Protein 3EOD (pdb70)

Radius of gyration: 12.98 Å; Cα contacts (8 Å, |Δi|>4): 201; chains: 1; bounding box: 29×32×36 Å

Foldseek 3Di:
DQQAPFEEEEAAQDPVVQVVVCVVCVVNHYHYDYDNDLVVVLVVVVPDAGQEYEEELCNLVSLQVCLVVPHPREYEYEYQDPDPVSLVSNVVSPHQYYHHPPHVCVVVSVVVRSD

Secondary structure (DSSP, 8-state):
-TTTT-EEEEE-S-HHHHHHHHHHHHHTT-EEEEES-HHHHHHHHTT---SEEEE----HHHHHHHHHTT----EEEEE----HHHHHHHHHH--SEEEES---HHHHHHHHHH-

B-factor: mean 58.88, std 18.6, range [29.27, 119.35]

Structure (mmCIF, N/CA/C/O backbone):
data_3EOD
#
_entry.id   3EOD
#
_cell.length_a   45.114
_cell.length_b   45.114
_cell.length_c   96.797
_cell.angle_alpha   90.000
_cell.angle_beta   90.000
_cell.angle_gamma   120.000
#
_symmetry.space_group_name_H-M   'P 32 2 1'
#
loop_
_entity.id
_entity.type
_entity.pdbx_description
1 polymer 'Protein hnr'
2 water water
#
loop_
_atom_site.group_PDB
_atom_site.id
_atom_site.type_symbol
_atom_site.label_atom_id
_atom_site.label_alt_id
_atom_site.label_comp_id
_atom_site.label_asym_id
_atom_site.label_entity_id
_atom_site.label_seq_id
_atom_site.pdbx_PDB_ins_code
_atom_site.Cartn_x
_atom_site.Cartn_y
_atom_site.Cartn_z
_atom_site.occupancy
_atom_site.B_iso_or_equiv
_atom_site.auth_seq_id
_atom_site.auth_comp_id
_atom_site.auth_asym_id
_atom_site.auth_atom_id
_atom_site.pdbx_PDB_model_num
ATOM 1 N N . GLN A 1 3 ? 12.820 10.213 43.423 1.00 95.07 3 GLN A N 1
ATOM 2 C CA . GLN A 1 3 ? 11.620 11.040 43.499 1.00 81.45 3 GLN A CA 1
ATOM 3 C C . GLN A 1 3 ? 11.842 12.459 42.974 1.00 66.46 3 GLN A 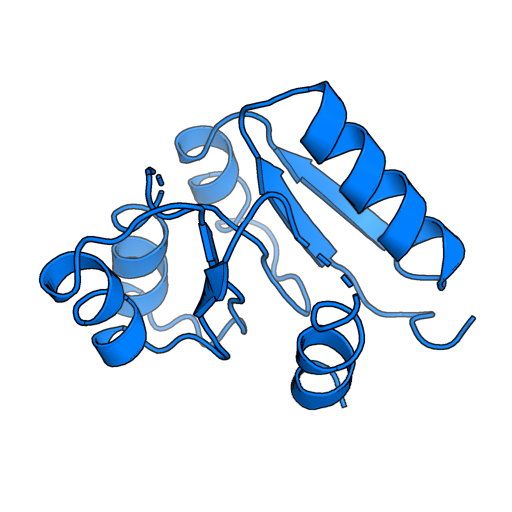C 1
ATOM 4 O O . GLN A 1 3 ? 11.349 13.422 43.559 1.00 71.27 3 GLN A O 1
ATOM 10 N N . PRO A 1 4 ? 12.565 12.593 41.852 1.00 65.11 4 PRO A N 1
ATOM 11 C CA . PRO A 1 4 ? 12.901 13.917 41.317 1.00 57.46 4 PRO A CA 1
ATOM 12 C C . PRO A 1 4 ? 11.690 14.698 40.809 1.00 65.62 4 PRO A C 1
ATOM 13 O O . PRO A 1 4 ? 11.784 15.914 40.655 1.00 64.60 4 PRO A O 1
ATOM 17 N N . LEU A 1 5 ? 10.578 14.020 40.543 1.00 55.12 5 LEU A N 1
ATOM 18 C CA . LEU A 1 5 ? 9.451 14.687 39.905 1.00 46.70 5 LEU A CA 1
ATOM 19 C C . LEU A 1 5 ? 8.250 14.890 40.825 1.00 51.01 5 LEU A C 1
ATOM 20 O O . LEU A 1 5 ? 7.132 15.105 40.355 1.00 45.33 5 LEU A O 1
ATOM 25 N N . VAL A 1 6 ? 8.468 14.836 42.132 1.00 51.00 6 VAL A N 1
ATOM 26 C CA . VAL A 1 6 ? 7.352 15.009 43.054 1.00 49.64 6 VAL A CA 1
ATOM 27 C C . VAL A 1 6 ? 6.743 16.394 42.873 1.00 49.91 6 VAL A C 1
ATOM 28 O O . VAL A 1 6 ? 7.457 17.387 42.745 1.00 56.10 6 VAL A O 1
ATOM 32 N N . GLY A 1 7 ? 5.416 16.445 42.819 1.00 51.98 7 GLY A N 1
ATOM 33 C CA . GLY A 1 7 ? 4.719 17.706 42.662 1.00 59.57 7 GLY A CA 1
ATOM 34 C C . GLY A 1 7 ? 4.492 18.101 41.214 1.00 53.15 7 GLY A C 1
ATOM 35 O O . GLY A 1 7 ? 3.861 19.125 40.950 1.00 54.86 7 GLY A O 1
ATOM 36 N N . LYS A 1 8 ? 5.015 17.310 40.278 1.00 42.67 8 LYS A N 1
ATOM 37 C CA . LYS A 1 8 ? 4.825 17.591 38.851 1.00 40.31 8 LYS A CA 1
ATOM 38 C C . LYS A 1 8 ? 3.728 16.716 38.275 1.00 45.90 8 LYS A C 1
ATOM 39 O O . LYS A 1 8 ? 3.663 15.522 38.551 1.00 41.19 8 LYS A O 1
ATOM 45 N N . GLN A 1 9 ? 2.871 17.313 37.458 1.00 36.66 9 GLN A N 1
ATOM 46 C CA A GLN A 1 9 ? 1.802 16.567 36.823 0.50 37.78 9 GLN A CA 1
ATOM 47 C CA B GLN A 1 9 ? 1.779 16.593 36.825 0.50 38.21 9 GLN A CA 1
ATOM 48 C C . GLN A 1 9 ? 2.080 16.391 35.342 1.00 33.20 9 GLN A C 1
ATOM 49 O O . GLN A 1 9 ? 2.342 17.357 34.628 1.00 35.67 9 GLN A O 1
ATOM 60 N N . ILE A 1 10 ? 2.035 15.141 34.891 1.00 32.06 10 ILE A N 1
ATOM 61 C CA . ILE A 1 10 ? 2.331 14.805 33.494 1.00 34.37 10 ILE A CA 1
ATOM 62 C C . ILE A 1 10 ? 1.102 14.268 32.769 1.00 38.78 10 ILE A C 1
ATOM 63 O O . ILE A 1 10 ? 0.456 13.335 33.248 1.00 36.71 10 ILE A O 1
ATOM 68 N N . LEU A 1 11 ? 0.769 14.860 31.625 1.00 30.55 11 LEU A N 1
ATOM 69 C CA . LEU A 1 11 ? -0.282 14.320 30.769 1.00 29.27 11 LEU A CA 1
ATOM 70 C C . LEU A 1 11 ? 0.363 13.516 29.653 1.00 31.01 11 LEU A C 1
ATOM 71 O O . LEU A 1 11 ? 1.204 14.033 28.917 1.00 33.31 11 LEU A O 1
ATOM 76 N N . ILE A 1 12 ? -0.024 12.252 29.547 1.00 29.69 12 ILE A N 1
ATOM 77 C CA . ILE A 1 12 ? 0.522 11.347 28.530 1.00 32.68 12 ILE A CA 1
ATOM 78 C C . ILE A 1 12 ? -0.588 10.954 27.565 1.00 32.18 12 ILE A C 1
ATOM 79 O O . ILE A 1 12 ? -1.585 10.342 27.958 1.00 30.44 12 ILE A O 1
ATOM 84 N N . VAL A 1 13 ? -0.419 11.325 26.300 1.00 30.50 13 VAL A N 1
ATOM 85 C CA . VAL A 1 13 ? -1.408 11.013 25.282 1.00 31.42 13 VAL A CA 1
ATOM 86 C C . VAL A 1 13 ? -0.780 9.989 24.371 1.00 35.31 13 VAL A C 1
ATOM 87 O O . VAL A 1 13 ? 0.136 10.314 23.609 1.00 34.60 13 VAL A O 1
ATOM 91 N N . GLU A 1 14 ? -1.255 8.751 24.464 1.00 33.18 14 GLU A N 1
ATOM 92 C CA . GLU A 1 14 ? -0.609 7.635 23.761 1.00 36.45 14 GLU A CA 1
ATOM 93 C C . GLU A 1 14 ? -1.627 6.567 23.405 1.00 37.46 14 GLU A C 1
ATOM 94 O O . GLU A 1 14 ? -2.336 6.066 24.276 1.00 38.96 14 GLU A O 1
ATOM 100 N N . ASP A 1 15 ? -1.686 6.213 22.124 1.00 39.78 15 ASP A N 1
ATOM 101 C CA A ASP A 1 15 ? -2.683 5.267 21.640 0.50 45.63 15 ASP A CA 1
ATOM 102 C CA B ASP A 1 15 ? -2.676 5.266 21.620 0.50 46.61 15 ASP A CA 1
ATOM 103 C C . ASP A 1 15 ? -2.336 3.817 21.972 1.00 43.04 15 ASP A C 1
ATOM 104 O O . ASP A 1 15 ? -3.224 2.998 22.197 1.00 45.69 15 ASP A O 1
ATOM 113 N N . GLU A 1 16 ? -1.047 3.501 22.013 1.00 42.94 16 GLU A N 1
ATOM 114 C CA A GLU A 1 16 ? -0.598 2.124 22.223 0.50 48.31 16 GLU A CA 1
ATOM 115 C CA B GLU A 1 16 ? -0.624 2.121 22.222 0.50 43.80 16 GLU A CA 1
ATOM 116 C C . GLU A 1 16 ? -0.575 1.783 23.709 1.00 48.03 16 GLU A C 1
ATOM 117 O O . GLU A 1 16 ? 0.160 2.400 24.477 1.00 43.22 16 GLU A O 1
ATOM 128 N N . GLN A 1 17 ? -1.375 0.799 24.108 1.00 48.81 17 GLN A N 1
ATOM 129 C CA . GLN A 1 17 ? -1.512 0.453 25.520 1.00 49.99 17 GLN A CA 1
ATOM 130 C C . GLN A 1 17 ? -0.193 0.099 26.210 1.00 45.95 17 GLN A C 1
ATOM 131 O O . GLN A 1 17 ? 0.049 0.527 27.338 1.00 48.23 17 GLN A O 1
ATOM 137 N N . VAL A 1 18 ? 0.659 -0.679 25.550 1.00 48.54 18 VAL A N 1
ATOM 138 C CA . VAL A 1 18 ? 1.917 -1.070 26.181 1.00 49.69 18 VAL A CA 1
ATOM 139 C C . VAL A 1 18 ? 2.819 0.130 26.474 1.00 48.02 18 VAL A C 1
ATOM 140 O O . VAL A 1 18 ? 3.367 0.251 27.570 1.00 45.31 18 VAL A O 1
ATOM 144 N N . PHE A 1 19 ? 2.974 1.013 25.493 1.00 46.08 19 PHE A N 1
ATOM 145 C CA . PHE A 1 19 ? 3.841 2.175 25.644 1.00 47.16 19 PHE A CA 1
ATOM 146 C C . PHE A 1 19 ? 3.213 3.174 26.604 1.00 42.91 19 PHE A C 1
ATOM 147 O O . PHE A 1 19 ? 3.911 3.842 27.366 1.00 42.77 19 PHE A O 1
ATOM 155 N N . ARG A 1 20 ? 1.887 3.265 26.570 1.00 39.21 20 ARG A N 1
ATOM 156 C CA . ARG A 1 20 ? 1.154 4.083 27.525 1.00 38.82 20 ARG A CA 1
ATOM 157 C C . ARG A 1 20 ? 1.484 3.659 28.962 1.00 35.46 20 ARG A C 1
ATOM 158 O O . ARG A 1 20 ? 1.821 4.495 29.802 1.00 39.07 20 ARG A O 1
ATOM 166 N N . SER A 1 21 ? 1.409 2.357 29.227 1.00 38.70 21 SER A N 1
ATOM 167 C CA . SER A 1 21 ? 1.729 1.816 30.544 1.00 42.67 21 SER A CA 1
ATOM 168 C C . SER A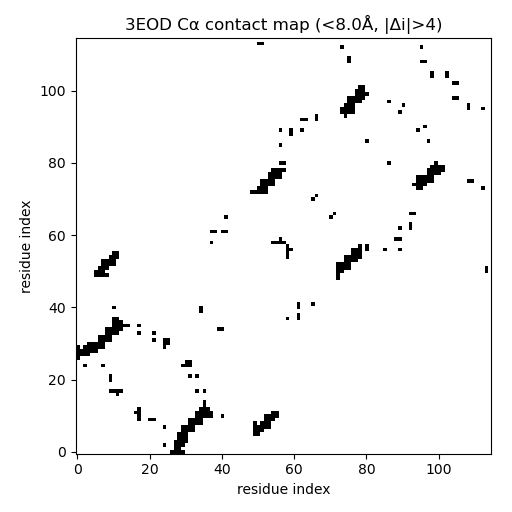 1 21 ? 3.201 2.018 30.897 1.00 41.92 21 SER A C 1
ATOM 169 O O . SER A 1 21 ? 3.538 2.296 32.051 1.00 42.09 21 SER A O 1
ATOM 172 N N . LEU A 1 22 ? 4.077 1.881 29.907 1.00 41.42 22 LEU A N 1
ATOM 173 C CA . LEU A 1 22 ? 5.507 2.066 30.138 1.00 45.83 22 LEU A CA 1
ATOM 174 C C . LEU A 1 22 ? 5.792 3.491 30.609 1.00 41.54 22 LEU A C 1
ATOM 175 O O . LEU A 1 22 ? 6.511 3.697 31.593 1.00 43.64 22 LEU A O 1
ATOM 180 N N . LEU A 1 23 ? 5.223 4.470 29.911 1.00 38.56 23 LEU A N 1
ATOM 181 C CA . LEU A 1 23 ? 5.434 5.868 30.273 1.00 39.29 23 LEU A CA 1
ATOM 182 C C . LEU A 1 23 ? 4.849 6.182 31.647 1.00 38.00 23 LEU A C 1
ATOM 183 O O . LEU A 1 23 ? 5.468 6.890 32.444 1.00 38.19 23 LEU A O 1
ATOM 188 N N . ASP A 1 24 ? 3.655 5.659 31.917 1.00 35.83 24 ASP A N 1
ATOM 189 C CA . ASP A 1 24 ? 3.023 5.824 33.229 1.00 35.38 24 ASP A CA 1
ATOM 190 C C . ASP A 1 24 ? 3.962 5.304 34.310 1.00 41.80 24 ASP A C 1
ATOM 191 O O . ASP A 1 24 ? 4.252 5.996 35.289 1.00 40.43 24 ASP A O 1
ATOM 196 N N . SER A 1 25 ? 4.461 4.089 34.113 1.00 44.13 25 SER A N 1
ATOM 197 C CA . SER A 1 25 ? 5.323 3.450 35.096 1.00 46.37 25 SER A CA 1
ATOM 198 C C . SER A 1 25 ? 6.591 4.269 35.348 1.00 47.22 25 SER A C 1
ATOM 199 O O . SER A 1 25 ? 7.015 4.438 36.491 1.00 46.65 25 SER A O 1
ATOM 202 N N . TRP A 1 26 ? 7.178 4.787 34.275 1.00 46.40 26 TRP A N 1
ATOM 203 C CA . TRP A 1 26 ? 8.425 5.538 34.367 1.00 47.82 26 TRP A CA 1
ATOM 204 C C . TRP A 1 26 ? 8.238 6.872 35.093 1.00 43.51 26 TRP A C 1
ATOM 205 O O . TRP A 1 26 ? 8.972 7.178 36.034 1.00 51.18 26 TRP A O 1
ATOM 216 N N . PHE A 1 27 ? 7.257 7.661 34.663 1.00 44.00 27 PHE A N 1
ATOM 217 C CA . PHE A 1 27 ? 6.989 8.947 35.297 1.00 46.45 27 PHE A CA 1
ATOM 218 C C . PHE A 1 27 ? 6.535 8.781 36.745 1.00 42.00 27 PHE A C 1
ATOM 219 O O . PHE A 1 27 ? 6.941 9.546 37.627 1.00 41.44 27 PHE A O 1
ATOM 227 N N . SER A 1 28 ? 5.691 7.783 36.988 1.00 40.65 28 SER A N 1
ATOM 228 C CA . SER A 1 28 ? 5.173 7.546 38.331 1.00 44.47 28 SER A CA 1
ATOM 229 C C . SER A 1 28 ? 6.289 7.111 39.277 1.00 47.30 28 SER A C 1
ATOM 230 O O . SER A 1 28 ? 6.289 7.462 40.456 1.00 50.13 28 SER A O 1
ATOM 233 N N . SER A 1 29 ? 7.247 6.354 38.752 1.00 46.38 29 SER A N 1
ATOM 234 C CA . SER A 1 29 ? 8.357 5.869 39.564 1.00 49.02 29 SER A CA 1
ATOM 235 C C . SER A 1 29 ? 9.271 7.014 39.983 1.00 60.24 29 SER A C 1
ATOM 236 O O . SER A 1 29 ? 10.040 6.892 40.944 1.00 58.76 29 SER A O 1
ATOM 239 N N . LEU A 1 30 ? 9.186 8.120 39.250 1.00 51.28 30 LEU A N 1
ATOM 240 C CA . LEU A 1 30 ? 10.006 9.295 39.519 1.00 49.00 30 LEU A CA 1
ATOM 241 C C . LEU A 1 30 ? 9.288 10.290 40.427 1.00 47.55 30 LEU A C 1
ATOM 242 O O . LEU A 1 30 ? 9.853 11.321 40.787 1.00 56.49 30 LEU A O 1
ATOM 247 N N . GLY A 1 31 ? 8.047 9.981 40.788 1.00 49.96 31 GLY A N 1
ATOM 248 C CA . GLY A 1 31 ? 7.310 10.792 41.742 1.00 48.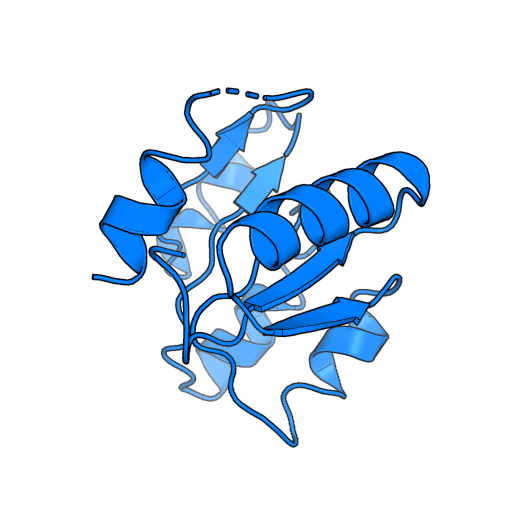41 31 GLY A CA 1
ATOM 249 C C . GLY A 1 31 ? 6.212 11.664 41.160 1.00 46.55 31 GLY A C 1
ATOM 250 O O . GLY A 1 31 ? 5.435 12.251 41.911 1.00 46.76 31 GLY A O 1
ATOM 251 N N . ALA A 1 32 ? 6.138 11.749 39.834 1.00 41.03 32 ALA A N 1
ATOM 252 C CA . ALA A 1 32 ? 5.124 12.577 39.177 1.00 38.76 32 ALA A CA 1
ATOM 253 C C . ALA A 1 32 ? 3.739 11.965 39.315 1.00 40.15 32 ALA A C 1
ATOM 254 O O . ALA A 1 32 ? 3.605 10.750 39.486 1.00 40.41 32 ALA A O 1
ATOM 256 N N . THR A 1 33 ? 2.708 12.805 39.264 1.00 36.63 33 THR A N 1
ATOM 257 C CA . THR A 1 33 ? 1.346 12.300 39.147 1.00 35.46 33 THR A CA 1
ATOM 258 C C . THR A 1 33 ? 0.998 12.345 37.674 1.00 34.80 33 THR A C 1
ATOM 259 O O . THR A 1 33 ? 1.268 13.332 36.987 1.00 37.62 33 THR A O 1
ATOM 263 N N . THR A 1 34 ? 0.445 11.251 37.185 1.00 35.62 34 THR A N 1
ATOM 264 C CA . THR A 1 34 ? 0.210 11.102 35.759 1.00 34.75 34 THR A CA 1
ATOM 265 C C . THR A 1 34 ? -1.266 11.131 35.437 1.00 33.39 34 THR A C 1
ATOM 266 O O . THR A 1 34 ? -2.094 10.686 36.230 1.00 34.15 34 THR A O 1
ATOM 270 N N . VAL A 1 35 ? -1.588 11.677 34.268 1.00 29.74 35 VAL A N 1
ATOM 271 C CA . VAL A 1 35 ? -2.912 11.557 33.689 1.00 29.67 35 VAL A CA 1
ATOM 272 C C . VAL A 1 35 ? -2.651 10.997 32.306 1.00 31.29 35 VAL A C 1
ATOM 273 O O . VAL A 1 35 ? -1.802 11.510 31.576 1.00 32.31 35 VAL A O 1
ATOM 277 N N . LEU A 1 36 ? -3.336 9.915 31.964 1.00 30.25 36 LEU A N 1
ATOM 278 C CA . LEU A 1 36 ? -3.132 9.290 30.669 1.00 32.68 36 LEU A CA 1
ATOM 279 C C . LEU A 1 36 ? -4.411 9.304 29.850 1.00 32.40 36 LEU A C 1
ATOM 280 O O . LEU A 1 36 ? -5.503 9.098 30.374 1.00 32.95 36 LEU A O 1
ATOM 285 N N . ALA A 1 37 ? -4.271 9.574 28.556 1.00 30.22 37 ALA A N 1
ATOM 286 C CA . ALA A 1 37 ? -5.403 9.558 27.670 1.00 31.35 37 ALA A CA 1
ATOM 287 C C . ALA A 1 37 ? -5.009 8.721 26.480 1.00 34.99 37 ALA A C 1
ATOM 288 O O . ALA A 1 37 ? -3.946 8.921 25.893 1.00 36.08 37 ALA A O 1
ATOM 290 N N . ALA A 1 38 ? -5.857 7.763 26.153 1.00 33.48 38 ALA A N 1
ATOM 291 C CA . ALA A 1 38 ? -5.612 6.895 25.015 1.00 37.07 38 ALA A CA 1
ATOM 292 C C . ALA A 1 38 ? -5.924 7.631 23.721 1.00 50.94 38 ALA A C 1
ATOM 293 O O . ALA A 1 38 ? -5.384 7.308 22.664 1.00 49.82 38 ALA A O 1
ATOM 295 N N . ASP A 1 39 ? -6.788 8.637 23.819 1.00 44.20 39 ASP A N 1
ATOM 296 C CA . ASP A 1 39 ? -7.307 9.330 22.647 1.00 45.99 39 ASP A CA 1
ATOM 297 C C . ASP A 1 39 ? -6.946 10.822 22.650 1.00 47.42 39 ASP A C 1
ATOM 298 O O . ASP A 1 39 ? -7.154 11.531 23.642 1.00 40.43 39 ASP A O 1
ATOM 303 N N . GLY A 1 40 ? -6.392 11.291 21.536 1.00 43.28 40 GLY A N 1
ATOM 304 C CA . GLY A 1 40 ? -5.970 12.677 21.415 1.00 43.89 40 GLY A CA 1
ATOM 305 C C . GLY A 1 40 ? -7.121 13.665 21.506 1.00 41.43 40 GLY A C 1
ATOM 306 O O . GLY A 1 40 ? -6.959 14.785 22.002 1.00 44.18 40 GLY A O 1
ATOM 307 N N . VAL A 1 41 ? -8.285 13.263 21.015 1.00 46.52 41 VAL A N 1
ATOM 308 C CA . VAL A 1 41 ? -9.459 14.123 21.101 1.00 50.21 41 VAL A CA 1
ATOM 309 C C . VAL A 1 41 ? -9.935 14.209 22.551 1.00 52.84 41 VAL A C 1
ATOM 310 O O . VAL A 1 41 ? -10.329 15.272 23.018 1.00 43.37 41 VAL A O 1
ATOM 314 N N . ASP A 1 42 ? -9.896 13.085 23.260 1.00 43.01 42 ASP A N 1
ATOM 315 C CA . ASP A 1 42 ? -10.196 13.085 24.686 1.00 48.84 42 ASP A CA 1
ATOM 316 C C . ASP A 1 42 ? -9.234 14.020 25.425 1.00 39.97 42 ASP A C 1
ATOM 317 O O . ASP A 1 42 ? -9.636 14.763 26.322 1.00 38.36 42 ASP A O 1
ATOM 322 N N . ALA A 1 43 ? -7.962 13.990 25.042 1.00 36.60 43 ALA A N 1
ATOM 323 C CA . ALA A 1 43 ? -6.965 14.805 25.732 1.00 37.81 43 ALA A CA 1
ATOM 324 C C . ALA A 1 43 ? -7.240 16.296 25.510 1.00 39.54 43 ALA A C 1
ATOM 325 O O . ALA A 1 43 ? -7.091 17.112 26.420 1.00 36.51 43 ALA A O 1
ATOM 327 N N . LEU A 1 44 ? -7.653 16.656 24.297 1.00 38.65 44 LEU A N 1
ATOM 328 C CA . LEU A 1 44 ? -8.015 18.038 24.026 1.00 40.73 44 LEU A CA 1
ATOM 329 C C . LEU A 1 44 ? -9.128 18.483 24.962 1.00 42.11 44 LEU A C 1
ATOM 330 O O . LEU A 1 44 ? -9.078 19.571 25.527 1.00 42.95 44 LEU A O 1
ATOM 335 N N . GLU A 1 45 ? -10.140 17.641 25.120 1.00 42.81 45 GLU A N 1
ATOM 336 C CA . GLU A 1 45 ? -11.240 17.963 26.009 1.00 50.75 45 GLU A CA 1
ATOM 337 C C . GLU A 1 45 ? -10.754 18.129 27.449 1.00 44.11 45 GLU A C 1
ATOM 338 O O . GLU A 1 45 ? -11.173 19.069 28.131 1.00 48.28 45 GLU A O 1
ATOM 344 N N . LEU A 1 46 ? -9.880 17.223 27.896 1.00 43.87 46 LEU A N 1
ATOM 345 C CA A LEU A 1 46 ? -9.308 17.281 29.243 0.41 41.54 46 LEU A CA 1
ATOM 346 C CA B LEU A 1 46 ? -9.319 17.279 29.248 0.59 40.13 46 LEU A CA 1
ATOM 347 C C . LEU A 1 46 ? -8.599 18.595 29.518 1.00 50.69 46 LEU A C 1
ATOM 348 O O . LEU A 1 46 ? -8.690 19.146 30.615 1.00 45.09 46 LEU A O 1
ATOM 357 N N . LEU A 1 47 ? -7.874 19.083 28.517 1.00 41.31 47 LEU A N 1
ATOM 358 C CA . LEU A 1 47 ? -7.067 20.282 28.678 1.00 42.54 47 LEU A CA 1
ATOM 359 C C . LEU A 1 47 ? -7.912 21.540 28.835 1.00 52.80 47 LEU A C 1
ATOM 360 O O . LEU A 1 47 ? -7.409 22.590 29.228 1.00 54.61 47 LEU A O 1
ATOM 365 N N . GLY A 1 48 ? -9.200 21.424 28.529 1.00 51.08 48 GLY A N 1
ATOM 366 C CA . GLY A 1 48 ? -10.124 22.521 28.720 1.00 57.97 48 GLY A CA 1
ATOM 367 C C . GLY A 1 48 ? -10.537 22.607 30.174 1.00 67.41 48 GLY A C 1
ATOM 368 O O . GLY A 1 48 ? -11.410 23.392 30.536 1.00 83.83 48 GLY A O 1
ATOM 369 N N . GLY A 1 49 ? -9.903 21.792 31.012 1.00 58.22 49 GLY A N 1
ATOM 370 C CA . GLY A 1 49 ? -10.230 21.755 32.424 1.00 57.74 49 GLY A CA 1
ATOM 371 C C . GLY A 1 49 ? -9.029 21.726 33.353 1.00 51.24 49 GLY A C 1
ATOM 372 O O . GLY A 1 49 ? -9.156 22.011 34.543 1.00 57.44 49 GLY A O 1
ATOM 373 N N . PHE A 1 50 ? -7.862 21.375 32.827 1.00 44.68 50 PHE A N 1
ATOM 374 C CA . PHE A 1 50 ? -6.666 21.317 33.663 1.00 47.26 50 PHE A CA 1
ATOM 375 C C . PHE A 1 50 ? -5.391 21.614 32.882 1.00 56.10 50 PHE A C 1
ATOM 376 O O . PHE A 1 50 ? -5.392 21.616 31.651 1.00 52.21 50 PHE A O 1
ATOM 384 N N . THR A 1 51 ? -4.305 21.861 33.606 1.00 40.55 51 THR A N 1
ATOM 385 C CA . THR A 1 51 ? -3.052 22.256 32.978 1.00 47.38 51 THR A CA 1
ATOM 386 C C . THR A 1 51 ? -1.871 21.517 33.590 1.00 44.15 51 THR A C 1
ATOM 387 O O . THR A 1 51 ? -1.416 21.852 34.680 1.00 47.59 51 THR A O 1
ATOM 391 N N . PRO A 1 52 ? -1.361 20.509 32.879 1.00 38.74 52 PRO A N 1
ATOM 392 C CA . PRO A 1 52 ? -0.242 19.746 33.431 1.00 34.50 52 PRO A CA 1
ATOM 393 C C . PRO A 1 52 ? 1.051 20.549 33.317 1.00 39.27 52 PRO A C 1
ATOM 394 O O . PRO A 1 52 ? 1.102 21.577 32.637 1.00 38.54 52 PRO A O 1
ATOM 398 N N . ASP A 1 53 ? 2.091 20.076 33.988 1.00 36.33 53 ASP A N 1
ATOM 399 C CA . ASP A 1 53 ? 3.407 20.691 33.907 1.00 37.08 53 ASP A CA 1
ATOM 400 C C . ASP A 1 53 ? 4.108 20.309 32.596 1.00 38.31 53 ASP A C 1
ATOM 401 O O . ASP A 1 53 ? 5.027 20.999 32.134 1.00 36.74 53 ASP A O 1
ATOM 406 N N . LEU A 1 54 ? 3.662 19.211 32.000 1.00 35.24 54 LEU A N 1
ATOM 407 C CA . LEU A 1 54 ? 4.240 18.706 30.755 1.00 36.95 54 LEU A CA 1
ATOM 408 C C . LEU A 1 54 ? 3.262 17.755 30.080 1.00 39.22 54 LEU A C 1
ATOM 409 O O . LEU A 1 54 ? 2.628 16.927 30.749 1.00 35.12 54 LEU A O 1
ATOM 414 N N . MET A 1 55 ? 3.121 17.879 28.762 1.00 33.99 55 MET A N 1
ATOM 415 C CA . MET A 1 55 ? 2.355 16.899 28.004 1.00 31.70 55 MET A CA 1
ATOM 416 C C . MET A 1 55 ? 3.257 16.129 27.052 1.00 34.63 55 MET A C 1
ATOM 417 O O . MET A 1 55 ? 4.107 16.709 26.370 1.00 37.34 55 MET A O 1
ATOM 422 N N . ILE A 1 56 ? 3.081 14.817 27.025 1.00 31.84 56 ILE A N 1
ATOM 423 C CA A ILE A 1 56 ? 3.776 13.974 26.062 0.50 34.35 56 ILE A CA 1
ATOM 424 C CA B ILE A 1 56 ? 3.777 13.969 26.063 0.50 34.14 56 ILE A CA 1
ATOM 425 C C . ILE A 1 56 ? 2.769 13.452 25.049 1.00 36.12 56 ILE A C 1
ATOM 426 O O . ILE A 1 56 ? 1.694 12.968 25.422 1.00 36.54 56 ILE A O 1
ATOM 435 N N . CYS A 1 57 ? 3.100 13.558 23.762 1.00 35.09 57 CYS A N 1
ATOM 436 C CA . CYS A 1 57 ? 2.212 13.027 22.733 1.00 35.42 57 CYS A CA 1
ATOM 437 C C . CYS A 1 57 ? 2.967 12.575 21.487 1.00 41.83 57 CYS A C 1
ATOM 438 O O . CYS A 1 57 ? 4.145 12.894 21.312 1.00 43.94 57 CYS A O 1
ATOM 441 N N . ASP A 1 58 ? 2.290 11.814 20.632 1.00 42.70 58 ASP A N 1
ATOM 442 C CA . ASP A 1 58 ? 2.860 11.404 19.358 1.00 50.19 58 ASP A CA 1
ATOM 443 C C . ASP A 1 58 ? 2.160 12.199 18.269 1.00 50.03 58 ASP A C 1
ATOM 444 O O . ASP A 1 58 ? 0.938 12.338 18.292 1.00 58.41 58 ASP A O 1
ATOM 449 N N . ILE A 1 59 ? 2.930 12.728 17.322 1.00 48.80 59 ILE A N 1
ATOM 450 C CA . ILE A 1 59 ? 2.354 13.502 16.229 1.00 55.11 59 ILE A CA 1
ATOM 451 C C . ILE A 1 59 ? 2.023 12.622 15.032 1.00 69.07 59 ILE A C 1
ATOM 452 O O . ILE A 1 59 ? 1.900 13.105 13.905 1.00 85.33 59 ILE A O 1
ATOM 457 N N . ALA A 1 60 ? 1.881 11.326 15.284 1.00 67.42 60 ALA A N 1
ATOM 458 C CA . ALA A 1 60 ? 1.525 10.377 14.238 1.00 81.52 60 ALA A CA 1
ATOM 459 C C . ALA A 1 60 ? 0.303 9.564 14.648 1.00 87.12 60 ALA A C 1
ATOM 460 O O . ALA A 1 60 ? 0.229 8.365 14.386 1.00 99.60 60 ALA A O 1
ATOM 462 N N . GLY A 1 66 ? -1.857 14.143 16.244 1.00 86.09 66 GLY A N 1
ATOM 463 C CA . GLY A 1 66 ? -1.315 14.748 17.447 1.00 75.21 66 GLY A CA 1
ATOM 464 C C . GLY A 1 66 ? -1.019 16.222 17.254 1.00 70.36 66 GLY A C 1
ATOM 465 O O . GLY A 1 66 ? -1.042 16.999 18.213 1.00 65.62 66 GLY A O 1
ATOM 466 N N . LEU A 1 67 ? -0.735 16.602 16.010 1.00 64.61 67 LEU A N 1
ATOM 467 C CA . LEU A 1 67 ? -0.484 17.995 15.655 1.00 69.44 67 LEU A CA 1
ATOM 468 C C . LEU A 1 67 ? -1.743 18.835 15.811 1.00 77.14 67 LEU A C 1
ATOM 469 O O . LEU A 1 67 ? -1.667 20.033 16.085 1.00 63.60 67 LEU A O 1
ATOM 474 N N . LYS A 1 68 ? -2.900 18.209 15.612 1.00 76.41 68 LYS A N 1
ATOM 475 C CA A LYS A 1 68 ? -4.174 18.900 15.759 0.50 75.97 68 LYS A CA 1
ATOM 476 C CA B LYS A 1 68 ? -4.170 18.906 15.757 0.50 75.97 68 LYS A CA 1
ATOM 477 C C . LYS A 1 68 ? -4.371 19.318 17.209 1.00 58.68 68 LYS A C 1
ATOM 478 O O . LYS A 1 68 ? -4.762 20.450 17.494 1.00 63.75 68 LYS A O 1
ATOM 489 N N . LEU A 1 69 ? -4.090 18.393 18.121 1.00 52.62 69 LEU A N 1
ATOM 490 C CA . LEU A 1 69 ? -4.142 18.678 19.542 1.00 48.73 69 LEU A CA 1
ATOM 491 C C . LEU A 1 69 ? -3.227 19.861 19.838 1.00 51.96 69 LEU A C 1
ATOM 492 O O . LEU A 1 69 ? -3.631 20.819 20.494 1.00 50.89 69 LEU A O 1
ATOM 497 N N . LEU A 1 70 ? -1.995 19.790 19.338 1.00 55.28 70 LEU A N 1
ATOM 498 C CA . LEU A 1 70 ? -0.999 20.830 19.591 1.00 50.10 70 LEU A CA 1
ATOM 499 C C . LEU A 1 70 ? -1.420 22.179 19.017 1.00 45.91 70 LEU A C 1
ATOM 500 O O . LEU A 1 70 ? -1.317 23.203 19.689 1.00 49.83 70 LEU A O 1
ATOM 505 N N . GLU A 1 71 ? -1.895 22.186 17.777 1.00 53.03 71 GLU A N 1
ATOM 506 C CA . GLU A 1 71 ? -2.268 23.442 17.134 1.00 50.96 71 GLU A CA 1
ATOM 507 C C . GLU A 1 71 ? -3.455 24.100 17.835 1.00 51.18 71 GLU A C 1
ATOM 508 O O . GLU A 1 71 ? -3.527 25.323 17.928 1.00 53.06 71 GLU A O 1
ATOM 514 N N . HIS A 1 72 ? -4.375 23.289 18.345 1.00 53.34 72 HIS A N 1
ATOM 515 C CA . HIS A 1 72 ? -5.547 23.829 19.028 1.00 60.01 72 HIS A CA 1
ATOM 516 C C . HIS A 1 72 ? -5.217 24.444 20.391 1.00 52.81 72 HIS A C 1
ATOM 517 O O . HIS A 1 72 ? -5.777 25.476 20.761 1.00 63.87 72 HIS A O 1
ATOM 524 N N . ILE A 1 73 ? -4.301 23.829 21.130 1.00 46.67 73 ILE A N 1
ATOM 525 C CA . ILE A 1 73 ? -3.919 24.393 22.419 1.00 56.45 73 ILE A CA 1
ATOM 526 C C . ILE A 1 73 ? -3.025 25.624 22.251 1.00 56.00 73 ILE A C 1
ATOM 527 O O . ILE A 1 73 ? -3.107 26.571 23.031 1.00 58.27 73 ILE A O 1
ATOM 532 N N . ARG A 1 74 ? -2.183 25.622 21.223 1.00 48.87 74 ARG A N 1
ATOM 533 C CA . ARG A 1 74 ? -1.321 26.772 20.958 1.00 51.63 74 ARG A CA 1
ATOM 534 C C . ARG A 1 74 ? -2.097 27.963 20.404 1.00 64.41 74 ARG A C 1
ATOM 535 O O . ARG A 1 74 ? -1.725 29.114 20.631 1.00 64.62 74 ARG A O 1
ATOM 543 N N . ASN A 1 75 ? -3.178 27.691 19.680 1.00 71.07 75 ASN A N 1
ATOM 544 C CA . ASN A 1 75 ? -3.994 28.764 19.119 1.00 69.69 75 ASN A CA 1
ATOM 545 C C . ASN A 1 75 ? -4.855 29.454 20.175 1.00 73.58 75 ASN A C 1
ATOM 546 O O . ASN A 1 75 ? -5.259 30.605 20.002 1.00 77.07 75 ASN A O 1
ATOM 551 N N . ARG A 1 76 ? -5.123 28.747 21.269 1.00 68.84 76 ARG A N 1
ATOM 552 C CA . ARG A 1 76 ? -5.912 29.293 22.370 1.00 81.67 76 ARG A CA 1
ATOM 553 C C . ARG A 1 76 ? -5.038 30.102 23.328 1.00 82.32 76 ARG A C 1
ATOM 554 O O . ARG A 1 76 ? -5.546 30.817 24.192 1.00 89.14 76 ARG A O 1
ATO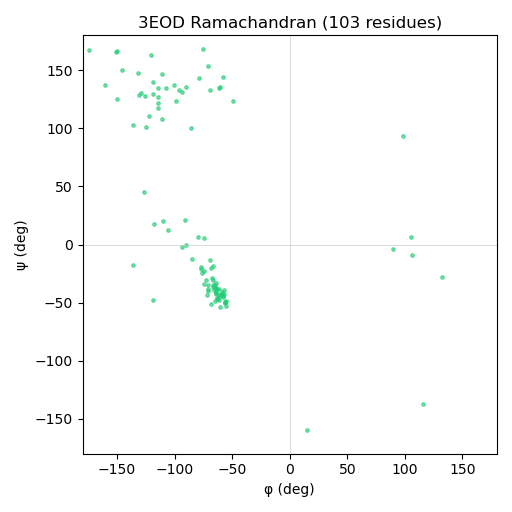M 562 N N . GLY A 1 77 ? -3.723 29.979 23.173 1.00 67.74 77 GLY A N 1
ATOM 563 C CA . GLY A 1 77 ? -2.787 30.764 23.958 1.00 72.55 77 GLY A CA 1
ATOM 564 C C . GLY A 1 77 ? -2.098 29.978 25.057 1.00 69.31 77 GLY A C 1
ATOM 565 O O . GLY A 1 77 ? -1.373 30.547 25.873 1.00 74.47 77 GLY A O 1
ATOM 566 N N . ASP A 1 78 ? -2.320 28.669 25.077 1.00 62.69 78 ASP A N 1
ATOM 567 C CA . ASP A 1 78 ? -1.728 27.805 26.097 1.00 61.78 78 ASP A CA 1
ATOM 568 C C . ASP A 1 78 ? -0.216 27.669 25.931 1.00 64.83 78 ASP A C 1
ATOM 569 O O . ASP A 1 78 ? 0.277 27.423 24.830 1.00 55.60 78 ASP A O 1
ATOM 574 N N . GLN A 1 79 ? 0.508 27.820 27.037 1.00 54.58 79 GLN A N 1
ATOM 575 C CA . GLN A 1 79 ? 1.967 27.735 27.028 1.00 52.30 79 GLN A CA 1
ATOM 576 C C . GLN A 1 79 ? 2.465 26.420 27.632 1.00 49.72 79 GLN A C 1
ATOM 577 O O . GLN A 1 79 ? 3.658 26.266 27.909 1.00 48.43 79 GLN A O 1
ATOM 583 N N . THR A 1 80 ? 1.545 25.478 27.826 1.00 44.87 80 THR A N 1
ATOM 584 C CA . THR A 1 80 ? 1.874 24.151 28.342 1.00 45.57 80 THR A CA 1
ATOM 585 C C . THR A 1 80 ? 3.0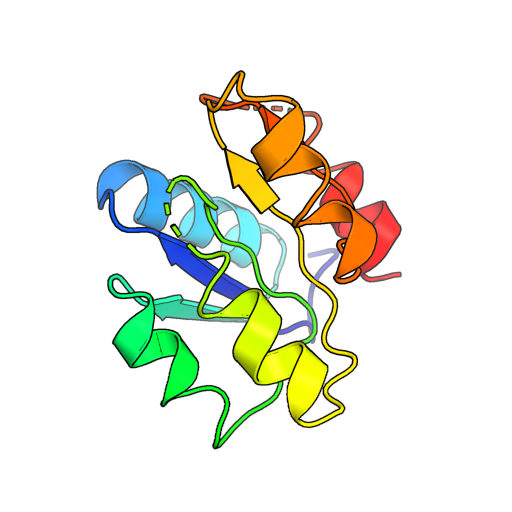40 23.531 27.583 1.00 47.60 80 THR A C 1
ATOM 586 O O . THR A 1 80 ? 2.987 23.393 26.364 1.00 46.07 80 THR A O 1
ATOM 590 N N . PRO A 1 81 ? 4.108 23.162 28.303 1.00 43.69 81 PRO A N 1
ATOM 591 C CA . PRO A 1 81 ? 5.245 22.481 27.676 1.00 42.02 81 PRO A CA 1
ATOM 592 C C . PRO A 1 81 ? 4.840 21.146 27.043 1.00 40.24 81 PRO A C 1
ATOM 593 O O . PRO A 1 81 ? 4.110 20.362 27.649 1.00 36.92 81 PRO A O 1
ATOM 597 N N . VAL A 1 82 ? 5.325 20.895 25.832 1.00 38.52 82 VAL A N 1
ATOM 598 C CA . VAL A 1 82 ? 4.994 19.664 25.130 1.00 36.59 82 VAL A CA 1
ATOM 599 C C . VAL A 1 82 ? 6.245 18.961 24.620 1.00 37.13 82 VAL A C 1
ATOM 600 O O . VAL A 1 82 ? 7.102 19.571 23.982 1.00 39.99 82 VAL A O 1
ATOM 604 N N . LEU A 1 83 ? 6.338 17.669 24.909 1.00 35.32 83 LEU A N 1
ATOM 605 C CA . LEU A 1 83 ? 7.403 16.831 24.367 1.00 37.63 83 LEU A CA 1
ATOM 606 C C . LEU A 1 83 ? 6.776 15.801 23.437 1.00 40.85 83 LEU A C 1
ATOM 607 O O . LEU A 1 83 ? 5.897 15.034 23.845 1.00 41.82 83 LEU A O 1
ATOM 612 N N . VAL A 1 84 ? 7.201 15.803 22.181 1.00 38.32 84 VAL A N 1
ATOM 613 C CA . VAL A 1 84 ? 6.695 14.842 21.214 1.00 39.07 84 VAL A CA 1
ATOM 614 C C . VAL A 1 84 ? 7.613 13.628 21.147 1.00 47.32 84 VAL A C 1
ATOM 615 O O . VAL A 1 84 ? 8.830 13.756 21.045 1.00 51.01 84 VAL A O 1
ATOM 619 N N . ILE A 1 85 ? 7.021 12.445 21.223 1.00 47.41 85 ILE A N 1
ATOM 620 C CA . ILE A 1 85 ? 7.773 11.208 21.070 1.00 49.16 85 ILE A CA 1
ATOM 621 C C . ILE A 1 85 ? 7.151 10.450 19.916 1.00 48.69 85 ILE A C 1
ATOM 622 O O . ILE A 1 85 ? 6.022 9.968 20.023 1.00 50.00 85 ILE A O 1
ATOM 627 N N . SER A 1 86 ? 7.884 10.361 18.809 1.00 57.05 86 SER A N 1
ATOM 628 C CA . SER A 1 86 ? 7.349 9.783 17.586 1.00 58.81 86 SER A CA 1
ATOM 629 C C . SER A 1 86 ? 8.404 9.026 16.788 1.00 59.28 86 SER A C 1
ATOM 630 O O . SER A 1 86 ? 9.588 9.361 16.826 1.00 59.58 86 SER A O 1
ATOM 633 N N . ALA A 1 87 ? 7.961 8.009 16.055 1.00 60.12 87 ALA A N 1
ATOM 634 C CA . ALA A 1 87 ? 8.853 7.247 15.192 1.00 70.92 87 ALA A CA 1
ATOM 635 C C . ALA A 1 87 ? 8.910 7.866 13.802 1.00 70.19 87 ALA A C 1
ATOM 636 O O . ALA A 1 87 ? 9.618 7.370 12.920 1.00 70.41 87 ALA A O 1
ATOM 638 N N . THR A 1 88 ? 8.166 8.953 13.610 1.00 70.38 88 THR A N 1
ATOM 639 C CA . THR A 1 88 ? 8.078 9.597 12.300 1.00 72.41 88 THR A CA 1
ATOM 640 C C . THR A 1 88 ? 9.439 10.028 11.768 1.00 74.99 88 THR A C 1
ATOM 641 O O . THR A 1 88 ? 10.316 10.444 12.527 1.00 75.00 88 THR A O 1
ATOM 645 N N . GLU A 1 89 ? 9.598 9.918 10.453 1.00 72.01 89 GLU A N 1
ATOM 646 C CA . GLU A 1 89 ? 10.786 10.400 9.763 1.00 74.71 89 GLU A CA 1
ATOM 647 C C . GLU A 1 89 ? 10.378 11.492 8.783 1.00 79.60 89 GLU A C 1
ATOM 648 O O . GLU A 1 89 ? 11.122 11.831 7.868 1.00 84.87 89 GLU A O 1
ATOM 654 N N . ASN A 1 90 ? 9.181 12.033 8.984 1.00 82.52 90 ASN A N 1
ATOM 655 C CA . ASN A 1 90 ? 8.661 13.098 8.135 1.00 87.63 90 ASN A CA 1
ATOM 656 C C . ASN A 1 90 ? 9.139 14.469 8.610 1.00 78.81 90 ASN A C 1
ATOM 657 O O . ASN A 1 90 ? 8.586 15.032 9.547 1.00 72.78 90 ASN A O 1
ATOM 662 N N . MET A 1 91 ? 10.164 15.004 7.953 1.00 86.62 91 MET A N 1
ATOM 663 C CA . MET A 1 91 ? 10.769 16.263 8.383 1.00 80.86 91 MET A CA 1
ATOM 664 C C . MET A 1 91 ? 9.768 17.413 8.439 1.00 78.88 91 MET A C 1
ATOM 665 O O . MET A 1 91 ? 9.812 18.241 9.347 1.00 69.91 91 MET A O 1
ATOM 670 N N . ALA A 1 92 ? 8.864 17.454 7.467 1.00 73.90 92 ALA A N 1
ATOM 671 C CA . ALA A 1 92 ? 7.851 18.499 7.407 1.00 82.57 92 ALA A CA 1
ATOM 672 C C . ALA A 1 92 ? 6.928 18.480 8.626 1.00 71.82 92 ALA A C 1
ATOM 673 O O . ALA A 1 92 ? 6.544 19.536 9.130 1.00 70.43 92 ALA A O 1
ATOM 675 N N . ASP A 1 93 ? 6.587 17.285 9.106 1.00 66.43 93 ASP A N 1
ATOM 676 C CA . ASP A 1 93 ? 5.727 17.136 10.281 1.00 65.28 93 ASP A CA 1
ATOM 677 C C . ASP A 1 93 ? 6.452 17.527 11.559 1.00 63.27 93 ASP A C 1
ATOM 678 O O . ASP A 1 93 ? 5.891 18.187 12.432 1.00 57.13 93 ASP A O 1
ATOM 683 N N . ILE A 1 94 ? 7.700 17.094 11.676 1.00 63.09 94 ILE A N 1
ATOM 684 C CA . ILE A 1 94 ? 8.526 17.505 12.798 1.00 62.44 94 ILE A CA 1
ATOM 685 C C . ILE A 1 94 ? 8.603 19.026 12.782 1.00 57.44 94 ILE A C 1
ATOM 686 O O . ILE A 1 94 ? 8.452 19.680 13.811 1.00 54.86 94 ILE A O 1
ATOM 691 N N . ALA A 1 95 ? 8.817 19.586 11.594 1.00 60.89 95 ALA A N 1
ATOM 692 C CA . ALA A 1 95 ? 8.915 21.032 11.436 1.00 61.79 95 ALA A CA 1
ATOM 693 C C . ALA A 1 95 ? 7.661 21.753 11.911 1.00 59.77 95 ALA A C 1
ATOM 694 O O . ALA A 1 95 ? 7.753 22.784 12.570 1.00 58.77 95 ALA A O 1
ATOM 696 N N . LYS A 1 96 ? 6.491 21.216 11.581 1.00 59.64 96 LYS A N 1
ATOM 697 C CA A LYS A 1 96 ? 5.227 21.798 12.029 0.49 62.26 96 LYS A CA 1
ATOM 698 C CA B LYS A 1 96 ? 5.237 21.813 12.024 0.51 62.29 96 LYS A CA 1
ATOM 699 C C . LYS A 1 96 ? 5.147 21.847 13.547 1.00 54.35 96 LYS A C 1
ATOM 700 O O . LYS A 1 96 ? 4.741 22.854 14.126 1.00 53.65 96 LYS A O 1
ATOM 711 N N . ALA A 1 97 ? 5.531 20.746 14.184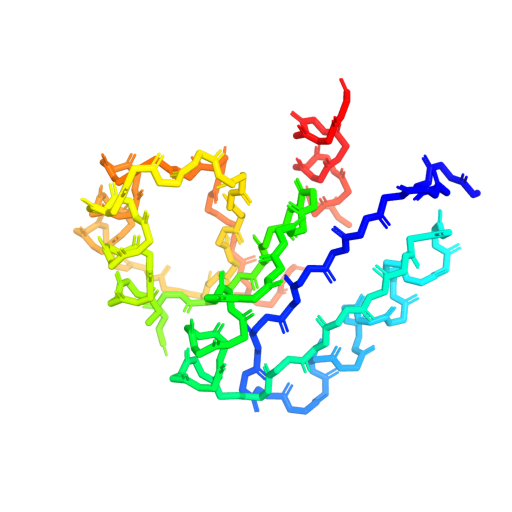 1.00 52.30 97 ALA A N 1
ATOM 712 C CA . ALA A 1 97 ? 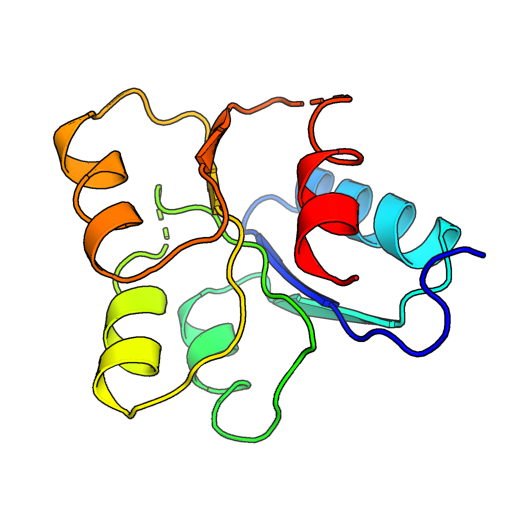5.513 20.648 15.636 1.00 49.01 97 ALA A CA 1
ATOM 713 C C . ALA A 1 97 ? 6.497 21.644 16.241 1.00 48.95 97 ALA A C 1
ATOM 714 O O . ALA A 1 97 ? 6.193 22.313 17.227 1.00 47.42 97 ALA A O 1
ATOM 716 N N . LEU A 1 98 ? 7.678 21.747 15.641 1.00 51.04 98 LEU A N 1
ATOM 717 C CA . LEU A 1 98 ? 8.675 22.683 16.139 1.00 51.56 98 LEU A CA 1
ATOM 718 C C . LEU A 1 98 ? 8.193 24.137 16.030 1.00 52.60 98 LEU A C 1
ATOM 719 O O . LEU A 1 98 ? 8.445 24.936 16.926 1.00 52.56 98 LEU A O 1
ATOM 724 N N . ARG A 1 99 ? 7.486 24.473 14.952 1.00 54.57 99 ARG A N 1
ATOM 725 C CA . ARG A 1 99 ? 6.929 25.823 14.797 1.00 56.09 99 ARG A CA 1
ATOM 726 C C . ARG A 1 99 ? 5.830 26.149 15.795 1.00 60.36 99 ARG A C 1
ATOM 727 O O . ARG A 1 99 ? 5.610 27.314 16.131 1.00 58.66 99 ARG A O 1
ATOM 735 N N . LEU A 1 100 ? 5.119 25.122 16.241 1.00 54.98 100 LEU A N 1
ATOM 736 C CA . LEU A 1 100 ? 4.028 25.317 17.178 1.00 54.65 100 LEU A CA 1
ATOM 737 C C . LEU A 1 100 ? 4.571 25.540 18.573 1.00 56.07 100 LEU A C 1
ATOM 738 O O . LEU A 1 100 ? 3.880 26.080 19.436 1.00 72.14 100 LEU A O 1
ATOM 743 N N . GLY A 1 101 ? 5.820 25.131 18.780 1.00 50.17 101 GLY A N 1
ATOM 744 C CA . GLY A 1 101 ? 6.452 25.223 20.081 1.00 46.36 101 GLY A CA 1
ATOM 745 C C . GLY A 1 101 ? 6.386 23.906 20.823 1.00 46.69 101 GLY A C 1
ATOM 746 O O . GLY A 1 101 ? 5.390 23.607 21.483 1.00 51.38 101 GLY A O 1
ATOM 747 N N . VAL A 1 102 ? 7.436 23.103 20.683 1.00 44.95 102 VAL A N 1
ATOM 748 C CA . VAL A 1 102 ? 7.583 21.871 21.446 1.00 41.98 102 VAL A CA 1
ATOM 749 C C . VAL A 1 102 ? 8.992 21.833 22.024 1.00 50.54 102 VAL A C 1
ATOM 750 O O . VAL A 1 102 ? 9.936 22.344 21.414 1.00 54.70 102 VAL A O 1
ATOM 754 N N . GLU A 1 103 ? 9.125 21.234 23.198 1.00 46.73 103 GLU A N 1
ATOM 755 C CA . GLU A 1 103 ? 10.404 21.197 23.899 1.00 48.89 103 GLU A CA 1
ATOM 756 C C . GLU A 1 103 ? 11.422 20.398 23.099 1.00 58.89 103 GLU A C 1
ATOM 757 O O . GLU A 1 103 ? 12.602 20.749 23.056 1.00 61.88 103 GLU A O 1
ATOM 763 N N . ASP A 1 104 ? 10.955 19.329 22.456 1.00 55.98 104 ASP A N 1
ATOM 764 C CA . ASP A 1 104 ? 11.815 18.474 21.649 1.00 55.80 104 ASP A CA 1
ATOM 765 C C . ASP A 1 104 ? 10.989 17.419 20.918 1.00 53.16 104 ASP A C 1
ATOM 766 O O . ASP A 1 104 ? 9.813 17.226 21.225 1.00 48.39 104 ASP A O 1
ATOM 771 N N . VAL A 1 105 ? 11.605 16.748 19.948 1.00 54.72 105 VAL A N 1
ATOM 772 C CA . VAL A 1 105 ? 10.964 15.635 19.247 1.00 47.60 105 VAL A CA 1
ATOM 773 C C . VAL A 1 105 ? 11.809 14.363 19.314 1.00 50.70 105 VAL A C 1
ATOM 774 O O . VAL A 1 105 ? 12.779 14.205 18.567 1.00 55.82 105 VAL A O 1
ATOM 778 N N . LEU A 1 106 ? 11.418 13.459 20.208 1.00 57.84 106 LEU A N 1
ATOM 779 C CA . LEU A 1 106 ? 12.164 12.233 20.477 1.00 61.88 106 LEU A CA 1
ATOM 780 C C . LEU A 1 106 ? 11.714 11.072 19.593 1.00 53.53 106 LEU A C 1
ATOM 781 O O . LEU A 1 106 ? 10.517 10.840 19.419 1.00 57.45 106 LEU A O 1
ATOM 786 N N . LEU A 1 107 ? 12.681 10.342 19.045 1.00 61.78 107 LEU A N 1
ATOM 787 C CA . LEU A 1 107 ? 12.395 9.184 18.202 1.00 62.81 107 LEU A CA 1
ATOM 788 C C . LEU A 1 107 ? 12.036 7.961 19.050 1.00 76.09 107 LEU A C 1
ATOM 789 O O . LEU A 1 107 ? 12.593 7.763 20.130 1.00 90.03 107 LEU A O 1
ATOM 794 N N . LYS A 1 108 ? 11.099 7.153 18.559 1.00 74.47 108 LYS A N 1
ATOM 795 C CA . LYS A 1 108 ? 10.711 5.907 19.222 1.00 80.69 108 LYS A CA 1
ATOM 796 C C . LYS A 1 108 ? 10.964 4.727 18.276 1.00 77.34 108 LYS A C 1
ATOM 797 O O . LYS A 1 108 ? 11.124 4.933 17.074 1.00 74.51 108 LYS A O 1
ATOM 803 N N . PRO A 1 109 ? 10.997 3.486 18.802 1.00 79.48 109 PRO A N 1
ATOM 804 C CA A PRO A 1 109 ? 10.805 3.117 20.210 0.50 85.50 109 PRO A CA 1
ATOM 805 C CA B PRO A 1 109 ? 10.806 3.114 20.210 0.50 85.51 109 PRO A CA 1
ATOM 806 C C . PRO A 1 109 ? 11.999 3.495 21.079 1.00 87.61 109 PRO A C 1
ATOM 807 O O . PRO A 1 109 ? 12.965 2.736 21.148 1.00 88.18 109 PRO A O 1
ATOM 814 N N . VAL A 1 110 ? 11.913 4.651 21.731 1.00 88.63 110 VAL A N 1
ATOM 815 C CA . VAL A 1 110 ? 12.964 5.159 22.612 1.00 88.50 110 VAL A CA 1
ATOM 816 C C . VAL A 1 110 ? 14.315 4.456 22.452 1.00 97.72 110 VAL A C 1
ATOM 817 O O . VAL A 1 110 ? 14.690 3.606 23.260 1.00 101.66 110 VAL A O 1
ATOM 821 N N . ASN A 1 114 ? 16.571 6.541 28.744 1.00 88.88 114 ASN A N 1
ATOM 822 C CA . ASN A 1 114 ? 17.386 7.047 27.646 1.00 100.30 114 ASN A CA 1
ATOM 823 C C . ASN A 1 114 ? 17.348 8.564 27.527 1.00 95.69 114 ASN A C 1
ATOM 824 O O . ASN A 1 114 ? 17.420 9.283 28.525 1.00 90.86 114 ASN A O 1
ATOM 829 N N . ARG A 1 115 ? 17.240 9.040 26.291 1.00 87.90 115 ARG A N 1
ATOM 830 C CA A ARG A 1 115 ? 17.181 10.471 26.015 0.50 86.23 115 ARG A CA 1
ATOM 831 C CA B ARG A 1 115 ? 17.187 10.470 26.024 0.50 86.24 115 ARG A CA 1
ATOM 832 C C . ARG A 1 115 ? 15.948 11.091 26.661 1.00 82.69 115 ARG A C 1
ATOM 833 O O . ARG A 1 115 ? 15.906 12.294 26.916 1.00 86.51 115 ARG A O 1
ATOM 848 N N . LEU A 1 116 ? 14.944 10.261 26.923 1.00 87.99 116 LEU A N 1
ATOM 849 C CA . LEU A 1 116 ? 13.707 10.729 27.537 1.00 76.78 116 LEU A CA 1
ATOM 850 C C . LEU A 1 116 ? 13.979 11.448 28.855 1.00 69.92 116 LEU A C 1
ATOM 851 O O . LEU A 1 116 ? 13.466 12.542 29.087 1.00 65.61 116 LEU A O 1
ATOM 856 N N . ARG A 1 117 ? 14.786 10.832 29.715 1.00 68.37 117 ARG A N 1
ATOM 857 C CA A ARG A 1 1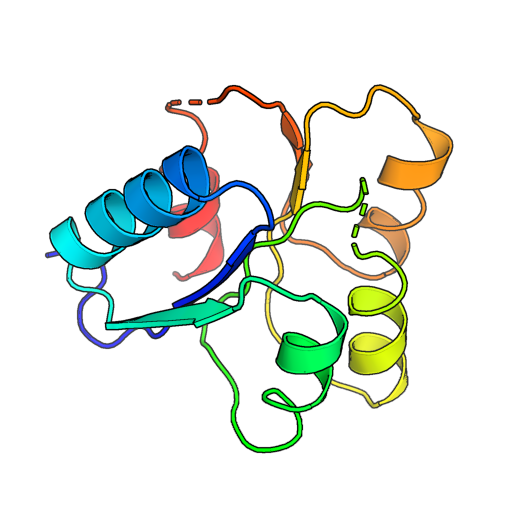17 ? 15.161 11.450 30.982 0.50 70.68 117 ARG A CA 1
ATOM 858 C CA B ARG A 1 117 ? 15.161 11.445 30.983 0.50 70.68 117 ARG A CA 1
ATOM 859 C C . ARG A 1 117 ? 15.709 12.849 30.749 1.00 70.71 117 ARG A C 1
ATOM 860 O O . ARG A 1 117 ? 15.279 13.810 31.389 1.00 66.72 117 ARG A O 1
ATOM 875 N N . GLU A 1 118 ? 16.658 12.953 29.823 1.00 69.76 118 GLU A N 1
ATOM 876 C CA . GLU A 1 118 ? 17.291 14.225 29.494 1.00 75.66 118 GLU A CA 1
ATOM 877 C C . GLU A 1 118 ? 16.263 15.287 29.107 1.00 70.57 118 GLU A C 1
ATOM 878 O O . GLU A 1 118 ? 16.244 16.377 29.675 1.00 70.78 118 GLU A O 1
ATOM 884 N N . MET A 1 119 ? 15.404 14.961 28.147 1.00 68.45 119 MET A N 1
ATOM 885 C CA . MET A 1 119 ? 14.401 15.906 27.665 1.00 68.11 119 MET A CA 1
ATOM 886 C C . MET A 1 119 ? 13.435 16.332 28.766 1.00 62.74 119 MET A C 1
ATOM 887 O O . MET A 1 119 ? 13.127 17.514 28.913 1.00 62.47 119 MET A O 1
ATOM 892 N N . VAL A 1 120 ? 12.953 15.359 29.532 1.00 60.02 120 VAL A N 1
ATOM 893 C CA . VAL A 1 120 ? 11.978 15.634 30.578 1.00 58.68 120 VAL A CA 1
ATOM 894 C C . VAL A 1 120 ? 12.529 16.588 31.631 1.00 63.57 120 VAL A C 1
ATOM 895 O O . VAL A 1 120 ? 11.926 17.621 31.919 1.00 57.41 120 VAL A O 1
ATOM 899 N N . PHE A 1 121 ? 13.679 16.244 32.202 1.00 60.79 121 PHE A N 1
ATOM 900 C CA . PHE A 1 121 ? 14.272 17.074 33.242 1.00 66.04 121 PHE A CA 1
ATOM 901 C C . PHE A 1 121 ? 14.722 18.424 32.698 1.00 74.96 121 PHE A C 1
ATOM 902 O O . PHE A 1 121 ? 14.605 19.444 33.376 1.00 78.44 121 PHE A O 1
ATOM 910 N N . ALA A 1 122 ? 15.221 18.424 31.466 1.00 76.32 122 ALA A N 1
ATOM 911 C CA . ALA A 1 122 ? 15.659 19.653 30.816 1.00 81.19 122 ALA A CA 1
ATOM 912 C C . ALA A 1 122 ? 14.467 20.492 30.377 1.00 81.11 122 ALA A C 1
ATOM 913 O O . ALA A 1 122 ? 14.628 21.515 29.713 1.00 86.32 122 ALA A O 1
ATOM 915 N N . CYS A 1 123 ? 13.271 20.050 30.745 1.00 78.09 123 CYS A N 1
ATOM 916 C CA . CYS A 1 123 ? 12.053 20.769 30.403 1.00 78.95 123 CYS A CA 1
ATOM 917 C C . CYS A 1 123 ? 11.302 21.222 31.649 1.00 85.43 123 CYS A C 1
ATOM 918 O O . CYS A 1 123 ? 10.889 22.377 31.751 1.00 94.28 123 CYS A O 1
ATOM 921 N N . LEU A 1 124 ? 11.124 20.302 32.591 1.00 75.60 124 LEU A N 1
ATOM 922 C CA . LEU A 1 124 ? 10.391 20.596 33.817 1.00 80.41 124 LEU A CA 1
ATOM 923 C C . LEU A 1 124 ? 11.095 21.635 34.683 1.00 89.30 124 LEU A C 1
ATOM 924 O O . LEU A 1 124 ? 10.475 22.600 35.132 1.00 95.71 124 LEU A O 1
ATOM 929 N N . TYR A 1 125 ? 12.388 21.440 34.913 1.00 91.97 125 TYR A N 1
ATOM 930 C CA . TYR A 1 125 ? 13.164 22.389 35.703 1.00 96.60 125 TYR A CA 1
ATOM 931 C C . TYR A 1 125 ? 14.654 22.304 35.384 1.00 99.44 125 TYR A C 1
ATOM 932 O O . TYR A 1 125 ? 15.303 23.317 35.120 1.00 103.25 125 TYR A O 1
#

Solvent-accessible surface area: 6185 Å² total; per-residue (Å²): 141,62,0,98,70,60,54,0,0,0,12,7,114,96,109,108,20,47,52,97,3,42,72,48,0,52,72,12,15,7,89,34,46,57,6,54,65,32,115,77,0,61,140,74,9,58,71,50,104,4,52,0,0,3,3,32,11,101,43,24,139,9,0,33,94,1,48,121,125,45,36,156,8,40,0,0,0,2,2,53,29,152,71,124,74,48,34,31,74,0,94,200,39,33,20,90,44,31,16,108,33,127,67,139,118,12,110,97,19,0,49,86,24,23,173

Organism: Escherichia coli (strain K12) (NCBI:txid83333)

Nearest PDB structures (foldseek):
  3eod-assembly1_A  TM=1.009E+00  e=1.975E-22  Escherichia coli K-12
  7lcm-assembly1_A  TM=9.878E-01  e=1.134E-18  Escherichia coli
  8twd-assembly2_D  TM=9.755E-01  e=1.122E-17  Escherichia coli
  1nxx-assembly1_A-2  TM=9.126E-01  e=1.393E-08  Streptococcus pneumoniae TIGR4
  4l85-assembly1_A  TM=9.239E-01  e=1.138E-07  Escherichia coli K-12

CATH classification: 3.40.50.2300

InterPro domains:
  IPR001789 Signal transduction response regulator, receiver domain [PF00072] (10-120)
  IPR001789 Signal transduction response regulator, receiver domain [PS50110] (9-123)
  IPR001789 Signal transduction response regulator, receiver domain [SM00448] (8-120)
  IPR011006 CheY-like superfamily [SSF52172] (8-128)
  IPR028616 Regulator of RpoS [MF_00958] (1-337)
  IPR028616 Regulator of RpoS [NF007969] (1-337)
  IPR036457 PPM-type phosphatase-like domain superfamily [G3DSA:3.60.40.10] (139-320)
  IPR050595 Bacterial response regulator [PTHR44591] (9-120)

GO terms:
  GO:0005515 protein binding (F, IPI)
  GO:0045862 positive regulation of proteolysis (P, IDA)
  GO:0016989 sigma factor antagonist activity (F, IDA)
  GO:0045862 positive regulation of proteolysis (P, EXP)
  GO:0031648 protein destabilization (P, IMP)

Sequence (115 aa):
QPLVGKQQILIVEDDEEQVFRSLLDSWFSSLGATTVLAADGVDALELLLGGFTPDLMIICDIAGLKKLLEHIRNRGDQTPVLVISATENMADIAKKALRLGVEDVLLKPPVNRRLRREMVFACLY